Protein 3M91 (pdb70)

GO terms:
  GO:0010499 proteasomal ubiquitin-independent protein catabolic process (P, IDA)
  GO:0022623 proteasome-activating nucleotidase complex (C, IDA)
  GO:0004176 ATP-dependent peptidase activity (F, IDA)
  GO:0005886 plasma membrane (C, HDA)
  GO:0010498 proteasomal protein catabolic process (P, IMP)
  GO:0051409 response to nitrosative stress (P, IMP)
  GO:0005515 protein binding (F, IPI)
  GO:0140035 ubiquitin-like protein reader activity (F, IDA)
  GO:0140035 ubiquitin-like protein reader activity (F, IPI)
  GO:0042802 identical protein binding (F, IPI)
  GO:0043335 protein unfolding (P, IDA)
  GO:0010498 proteasomal protein catabolic process (P, IDA)
  GO:0019941 modification-dependent protein catabolic process (P, IDA)
  GO:0019941 modification-dependent protein catabolic process (P, IMP)
  GO:0030682 symbiont-mediated perturbation of host defenses (P, IMP)
  GO:0052164 symbiont defense to host-produced reactive oxygen species (P, IMP)
  GO:0071732 cellular response to nitric oxide (P, IMP)

Structure (mmCIF, N/CA/C/O backbone):
data_3M91
#
_entry.id   3M91
#
_cell.length_a   44.752
_cell.length_b   28.093
_cell.length_c   96.233
_cell.angle_alpha   90.00
_cell.angle_beta   103.43
_cell.angle_gamma   90.00
#
_symmetry.space_group_name_H-M   'P 1 21 1'
#
loop_
_entity.id
_entity.type
_entity.pdbx_description
1 polymer 'Proteasome-associated ATPase'
2 polymer 'Prokaryotic ubiquitin-like protein pup'
3 water water
#
loop_
_atom_site.group_PDB
_atom_site.id
_atom_site.type_symbol
_atom_site.label_atom_id
_atom_site.label_alt_id
_atom_site.label_comp_id
_atom_site.label_asym_id
_atom_site.label_entity_id
_atom_site.label_seq_id
_atom_site.pdbx_PDB_ins_code
_atom_site.Cartn_x
_atom_site.Cartn_y
_atom_site.Cartn_z
_atom_site.occupancy
_atom_site.B_iso_or_equiv
_atom_site.auth_seq_id
_atom_site.auth_comp_id
_atom_site.auth_asym_id
_atom_site.auth_atom_id
_atom_site.pdbx_PDB_model_num
ATOM 1 N N . SER A 1 7 ? -6.525 -783.379 -56.270 1.00 106.57 52 SER A N 1
ATOM 2 C CA . SER A 1 7 ? -7.547 -784.419 -55.949 1.00 107.06 52 SER A CA 1
ATOM 3 C C . SER A 1 7 ? -6.971 -785.682 -55.285 1.00 107.37 52 SER A C 1
ATOM 4 O O . SER A 1 7 ? -7.371 -785.992 -54.168 1.00 106.57 52 SER A O 1
ATOM 7 N N . ALA A 1 8 ? -6.048 -786.405 -55.933 1.00 108.54 53 ALA A N 1
ATOM 8 C CA . ALA A 1 8 ? -5.298 -787.476 -55.237 1.00 108.16 53 ALA A CA 1
ATOM 9 C C . ALA A 1 8 ? -4.573 -786.923 -53.992 1.00 106.05 53 ALA A C 1
ATOM 10 O O . ALA A 1 8 ? -4.599 -787.529 -52.908 1.00 104.96 53 ALA A O 1
ATOM 12 N N . ARG A 1 9 ? -3.938 -785.765 -54.161 1.00 105.16 54 ARG A N 1
ATOM 13 C CA . ARG A 1 9 ? -3.234 -785.112 -53.074 1.00 103.50 54 ARG A CA 1
ATOM 14 C C . ARG A 1 9 ? -4.179 -784.512 -52.039 1.00 101.11 54 ARG A C 1
ATOM 15 O O . ARG A 1 9 ? -3.821 -784.395 -50.886 1.00 99.59 54 ARG A O 1
ATOM 23 N N . ASP A 1 10 ? -5.372 -784.116 -52.455 1.00 100.66 55 ASP A N 1
ATOM 24 C CA . ASP A 1 10 ? -6.331 -783.547 -51.529 1.00 98.96 55 ASP A CA 1
ATOM 25 C C . ASP A 1 10 ? -6.926 -784.643 -50.679 1.00 98.31 55 ASP A C 1
ATOM 26 O O . ASP A 1 10 ? -6.930 -784.535 -49.440 1.00 96.95 55 ASP A O 1
ATOM 31 N N . ILE A 1 11 ? -7.430 -785.679 -51.362 1.00 98.82 56 ILE A N 1
ATOM 32 C CA . ILE A 1 11 ? -7.962 -786.888 -50.741 1.00 98.40 56 ILE A CA 1
ATOM 33 C C . ILE A 1 11 ? -6.999 -787.438 -49.678 1.00 97.70 56 ILE A C 1
ATOM 34 O O . ILE A 1 11 ? -7.440 -787.781 -48.583 1.00 96.88 56 ILE A O 1
ATOM 39 N N . HIS A 1 12 ? -5.697 -787.480 -49.984 1.00 97.81 57 HIS A N 1
ATOM 40 C CA . HIS A 1 12 ? -4.676 -787.989 -49.048 1.00 96.82 57 HIS A CA 1
ATOM 41 C C . HIS A 1 12 ? -4.515 -787.071 -47.822 1.00 93.34 57 HIS A C 1
ATOM 42 O O . HIS A 1 12 ? -4.377 -787.566 -46.700 1.00 92.04 57 HIS A O 1
ATOM 49 N N . GLN A 1 13 ? -4.570 -785.755 -48.040 1.00 90.90 58 GLN A N 1
ATOM 50 C CA . GLN A 1 13 ? -4.405 -784.762 -46.964 1.00 88.12 58 GLN A CA 1
ATOM 51 C C . GLN A 1 13 ? -5.602 -784.689 -46.018 1.00 84.75 58 GLN A C 1
ATOM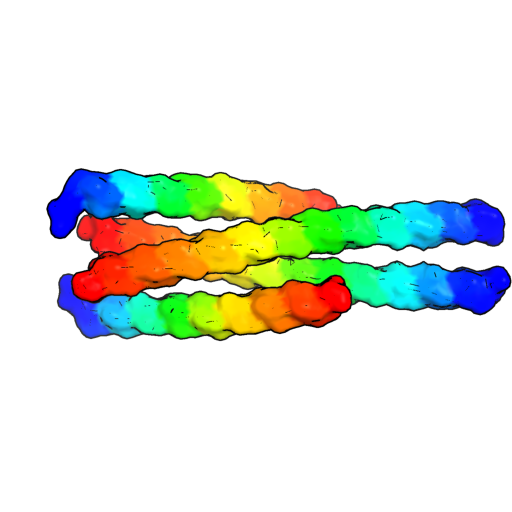 52 O O . GLN A 1 13 ? -5.450 -784.462 -44.807 1.00 82.62 58 GLN A O 1
ATOM 58 N N . LEU A 1 14 ? -6.782 -784.886 -46.588 1.00 82.43 59 LEU A N 1
ATOM 59 C CA . LEU A 1 14 ? -7.984 -784.980 -45.814 1.00 79.56 59 LEU A CA 1
ATOM 60 C C . LEU A 1 14 ? -8.021 -786.279 -45.059 1.00 78.13 59 LEU A C 1
ATOM 61 O O . LEU A 1 14 ? -8.525 -786.315 -43.944 1.00 76.14 59 LEU A O 1
ATOM 66 N N . GLU A 1 15 ? -7.487 -787.339 -45.649 1.00 77.14 60 GLU A N 1
ATOM 67 C CA . GLU A 1 15 ? -7.424 -788.599 -44.930 1.00 76.18 60 GLU A CA 1
ATOM 68 C C . GLU A 1 15 ? -6.462 -788.522 -43.749 1.00 74.56 60 GLU A C 1
ATOM 69 O O . GLU A 1 15 ? -6.714 -789.135 -42.704 1.00 73.92 60 GLU A O 1
ATOM 75 N N . ALA A 1 16 ? -5.377 -787.765 -43.903 1.00 73.51 61 ALA A N 1
ATOM 76 C CA . ALA A 1 16 ? -4.345 -787.680 -42.867 1.00 72.05 61 ALA A CA 1
ATOM 77 C C . ALA A 1 16 ? -4.741 -786.754 -41.691 1.00 70.22 61 ALA A C 1
ATOM 78 O O . ALA A 1 16 ? -4.260 -786.924 -40.559 1.00 68.87 61 ALA A O 1
ATOM 80 N N . ARG A 1 17 ? -5.594 -785.769 -41.985 1.00 68.88 62 ARG A N 1
ATOM 81 C CA . ARG A 1 17 ? -6.187 -784.903 -40.989 1.00 66.35 62 ARG A CA 1
ATOM 82 C C . ARG A 1 17 ? -7.220 -785.693 -40.155 1.00 65.01 62 ARG A C 1
ATOM 83 O O . ARG A 1 17 ? -7.182 -785.641 -38.911 1.00 63.32 62 ARG A O 1
ATOM 91 N N . ILE A 1 18 ? -8.120 -786.404 -40.825 1.00 63.82 63 ILE A N 1
ATOM 92 C CA . ILE A 1 18 ? -8.985 -787.388 -40.190 1.00 63.49 63 ILE A CA 1
ATOM 93 C C . ILE A 1 18 ? -8.217 -788.364 -39.306 1.00 64.40 63 ILE A C 1
ATOM 94 O O . ILE A 1 18 ? -8.580 -788.486 -38.121 1.00 62.78 63 ILE A O 1
ATOM 99 N N . ASP A 1 19 ? -7.179 -789.035 -39.829 1.00 64.65 64 ASP A N 1
ATOM 100 C CA . ASP A 1 19 ? -6.348 -789.919 -38.992 1.00 65.51 64 ASP A CA 1
ATOM 101 C C . ASP A 1 19 ? -5.825 -789.235 -37.719 1.00 63.86 64 ASP A C 1
ATOM 102 O O . ASP A 1 19 ? -5.848 -789.842 -36.630 1.00 62.51 64 ASP A O 1
ATOM 107 N N . SER A 1 20 ? -5.371 -787.987 -37.904 1.00 62.36 65 SER A N 1
ATOM 108 C CA . SER A 1 20 ? -4.835 -787.136 -36.856 1.00 61.40 65 SER A CA 1
ATOM 109 C C . SER A 1 20 ? -5.876 -786.839 -35.770 1.00 59.13 65 SER A C 1
ATOM 110 O O . SER A 1 20 ? -5.593 -787.036 -34.577 1.00 58.11 65 SER A O 1
ATOM 113 N N . LEU A 1 21 ? -7.048 -786.355 -36.188 1.00 57.25 66 LEU A N 1
ATOM 114 C CA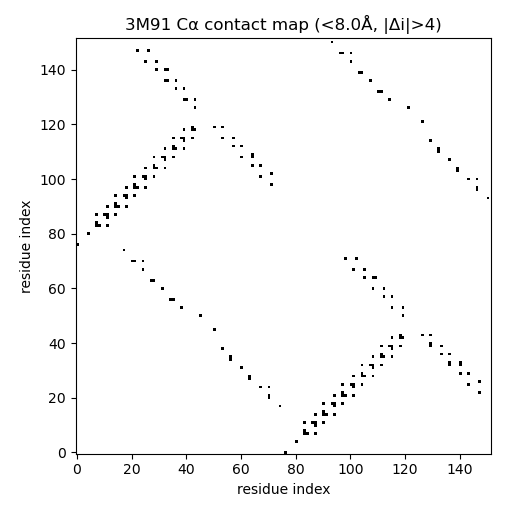 . LEU A 1 21 ? -8.137 -786.060 -35.291 1.00 55.75 66 LEU A CA 1
ATOM 115 C C . LEU A 1 21 ? -8.638 -787.317 -34.598 1.00 55.21 66 LEU A C 1
ATOM 116 O O . LEU A 1 21 ? -8.946 -787.265 -33.381 1.00 54.69 66 LEU A O 1
ATOM 121 N N . ALA A 1 22 ? -8.650 -788.430 -35.314 1.00 53.43 67 ALA A N 1
ATOM 122 C CA . ALA A 1 22 ? -9.055 -789.702 -34.741 1.00 53.61 67 ALA A CA 1
ATOM 123 C C . ALA A 1 22 ? -8.125 -790.143 -33.596 1.00 52.81 67 ALA A C 1
ATOM 124 O O . ALA A 1 22 ? -8.609 -790.637 -32.567 1.00 52.21 67 ALA A O 1
ATOM 126 N N . ALA A 1 23 ? -6.816 -789.969 -33.785 1.00 52.22 68 ALA A N 1
ATOM 127 C CA . ALA A 1 23 ? -5.804 -790.272 -32.750 1.00 52.92 68 ALA A CA 1
ATOM 128 C C . ALA A 1 23 ? -5.907 -789.337 -31.508 1.00 50.54 68 ALA A C 1
ATOM 129 O O . ALA A 1 23 ? -5.813 -789.811 -30.382 1.00 49.67 68 ALA A O 1
ATOM 131 N N . ARG A 1 24 ? -6.074 -788.035 -31.756 1.00 49.60 69 ARG A N 1
ATOM 132 C CA . ARG A 1 24 ? -6.326 -787.050 -30.751 1.00 49.92 69 ARG A CA 1
ATOM 133 C C . ARG A 1 24 ? -7.592 -787.340 -29.940 1.00 48.11 69 ARG A C 1
ATOM 134 O O . ARG A 1 24 ? -7.559 -787.260 -28.710 1.00 46.09 69 ARG A O 1
ATOM 142 N N . ASN A 1 25 ? -8.661 -787.711 -30.604 1.00 46.51 70 ASN A N 1
ATOM 143 C CA . ASN A 1 25 ? -9.884 -788.063 -29.933 1.00 46.38 70 ASN A CA 1
ATOM 144 C C . ASN A 1 25 ? -9.706 -789.259 -29.040 1.00 46.92 70 ASN A C 1
ATOM 145 O O . ASN A 1 25 ? -10.147 -789.246 -27.932 1.00 46.75 70 ASN A O 1
ATOM 154 N N . SER A 1 26 ? -9.058 -790.288 -29.538 1.00 46.49 71 SER A N 1
ATOM 155 C CA . SER A 1 26 ? -8.697 -791.456 -28.796 1.00 47.42 71 SER A CA 1
ATOM 156 C C . SER A 1 26 ? -7.911 -791.114 -27.519 1.00 45.63 71 SER A C 1
ATOM 157 O O . SER A 1 26 ? -8.230 -791.641 -26.459 1.00 45.92 71 SER A O 1
ATOM 160 N N . LYS A 1 27 ? -6.919 -790.229 -27.624 1.00 43.34 72 LYS A N 1
ATOM 161 C CA . LYS A 1 27 ? -6.111 -789.835 -26.481 1.00 42.70 72 LYS A CA 1
ATO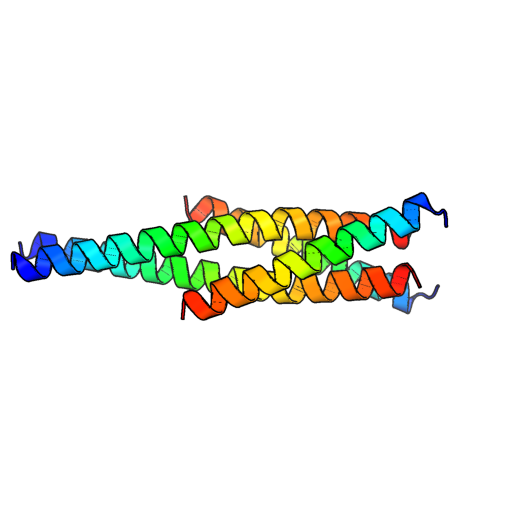M 162 C C . LYS A 1 27 ? -6.953 -789.042 -25.451 1.00 40.26 72 LYS A C 1
ATOM 163 O O . LYS A 1 27 ? -6.806 -789.227 -24.218 1.00 39.22 72 LYS A O 1
ATOM 169 N N . LEU A 1 28 ? -7.815 -788.162 -25.940 1.00 38.30 73 LEU A N 1
ATOM 170 C CA . LEU A 1 28 ? -8.609 -787.359 -25.074 1.00 38.80 73 LEU A CA 1
ATOM 171 C C . LEU A 1 28 ? -9.576 -788.253 -24.331 1.00 38.34 73 LEU A C 1
ATOM 172 O O . LEU A 1 28 ? -9.851 -788.011 -23.147 1.00 35.89 73 LEU A O 1
ATOM 177 N N . MET A 1 29 ? -10.100 -789.251 -25.020 1.00 37.21 74 MET A N 1
ATOM 178 C CA . MET A 1 29 ? -11.108 -790.157 -24.451 1.00 39.39 74 MET A CA 1
ATOM 179 C C . MET A 1 29 ? -10.552 -791.063 -23.341 1.00 38.24 74 MET A C 1
ATOM 180 O O . MET A 1 29 ? -11.199 -791.287 -22.284 1.00 36.09 74 MET A O 1
ATOM 185 N N . GLU A 1 30 ? -9.390 -791.635 -23.631 1.00 37.33 75 GLU A N 1
ATOM 186 C CA . GLU A 1 30 ? -8.609 -792.353 -22.663 1.00 38.83 75 GLU A CA 1
ATOM 187 C C . GLU A 1 30 ? -8.299 -791.509 -21.394 1.00 36.34 75 GLU A C 1
ATOM 188 O O . GLU A 1 30 ? -8.402 -792.038 -20.249 1.00 35.52 75 GLU A O 1
ATOM 194 N N . THR A 1 31 ? -7.845 -790.269 -21.603 1.00 33.42 76 THR A N 1
ATOM 195 C CA . THR A 1 31 ? -7.447 -789.408 -20.496 1.00 31.51 76 THR A CA 1
ATOM 196 C C . THR A 1 31 ? -8.723 -789.079 -19.669 1.00 30.41 76 THR A C 1
ATOM 197 O O . THR A 1 31 ? -8.680 -789.003 -18.457 1.00 28.95 76 THR A O 1
ATOM 201 N N . LEU A 1 32 ? -9.844 -788.842 -20.346 1.00 29.28 77 LEU A N 1
ATOM 202 C CA . LEU A 1 32 ? -11.077 -788.564 -19.641 1.00 30.07 77 LEU A CA 1
ATOM 203 C C . LEU A 1 32 ? -11.609 -789.804 -18.828 1.00 28.59 77 LEU A C 1
ATOM 204 O O . LEU A 1 32 ? -12.156 -789.645 -17.695 1.00 29.57 77 LEU A O 1
ATOM 209 N N . LYS A 1 33 ? -11.428 -791.014 -19.358 1.00 28.65 78 LYS A N 1
ATOM 210 C CA . LYS A 1 33 ? -11.795 -792.222 -18.601 1.00 29.95 78 LYS A CA 1
ATOM 211 C C . LYS A 1 33 ? -10.939 -792.293 -17.327 1.00 28.29 78 LYS A C 1
ATOM 212 O O . LYS A 1 33 ? -11.445 -792.631 -16.283 1.00 27.05 78 LYS A O 1
ATOM 218 N N . GLU A 1 34 ? -9.624 -792.007 -17.422 1.00 27.45 79 GLU A N 1
ATOM 219 C CA . GLU A 1 34 ? -8.782 -791.914 -16.266 1.00 27.09 79 GLU A CA 1
ATOM 220 C C . GLU A 1 34 ? -9.257 -790.844 -15.287 1.00 26.00 79 GLU A C 1
ATOM 221 O O . GLU A 1 34 ? -9.257 -791.109 -14.082 1.00 26.72 79 GLU A O 1
ATOM 227 N N . ALA A 1 35 ? -9.675 -789.679 -15.771 1.00 23.57 80 ALA A N 1
ATOM 228 C CA . ALA A 1 35 ? -10.100 -788.603 -14.872 1.00 23.33 80 ALA A CA 1
ATOM 229 C C . ALA A 1 35 ? -11.392 -789.016 -14.185 1.00 23.79 80 ALA A C 1
ATOM 230 O O . ALA A 1 35 ? -11.583 -788.731 -12.977 1.00 22.40 80 ALA A O 1
ATOM 232 N N . ARG A 1 36 ? -12.299 -789.666 -14.949 1.00 24.60 81 ARG A N 1
ATOM 233 C CA . ARG A 1 36 ? -13.531 -790.231 -14.367 1.00 25.00 81 ARG A CA 1
ATOM 234 C C . ARG A 1 36 ? -13.249 -791.136 -13.144 1.00 23.55 81 ARG A C 1
ATOM 235 O O . ARG A 1 36 ? -13.873 -790.902 -12.107 1.00 24.15 81 ARG A O 1
ATOM 243 N N . GLN A 1 37 ? -12.393 -792.178 -13.277 1.00 23.43 82 GLN A N 1
ATOM 244 C CA . GLN A 1 37 ? -11.998 -793.054 -12.202 1.00 25.10 82 GLN A CA 1
ATOM 245 C C . GLN A 1 37 ? -11.359 -792.296 -11.022 1.00 22.50 82 GLN A C 1
ATOM 246 O O . GLN A 1 37 ? -11.651 -792.606 -9.856 1.00 22.81 82 GLN A O 1
ATOM 252 N N . GLN A 1 38 ? -10.479 -791.321 -11.310 1.00 21.67 83 GLN A N 1
ATOM 253 C CA . GLN A 1 38 ? -9.792 -790.618 -10.225 1.00 19.94 83 GLN A CA 1
ATOM 254 C C . GLN A 1 38 ? -10.795 -789.683 -9.536 1.00 20.45 83 GLN A C 1
ATOM 255 O O . GLN A 1 38 ? -10.727 -789.523 -8.338 1.00 19.31 83 GLN A O 1
ATOM 261 N N . LEU A 1 39 ? -11.707 -789.043 -10.267 1.00 19.11 84 LEU A N 1
ATOM 262 C CA . LEU A 1 39 ? -12.694 -788.220 -9.597 1.00 19.82 84 LEU A CA 1
ATOM 263 C C . LEU A 1 39 ? -13.533 -789.042 -8.593 1.00 18.82 84 LEU A C 1
ATOM 264 O O . LEU A 1 39 ? -13.902 -788.554 -7.517 1.00 19.60 84 LEU A O 1
ATOM 269 N N . LEU A 1 40 ? -13.942 -790.242 -9.025 1.00 19.54 85 LEU A N 1
ATOM 270 C CA . LEU A 1 40 ? -14.726 -791.083 -8.162 1.00 19.59 85 LEU A CA 1
ATOM 271 C C . LEU A 1 40 ? -13.886 -791.448 -6.935 1.00 19.68 85 LEU A C 1
ATOM 272 O O . LEU A 1 40 ? -14.404 -791.464 -5.800 1.00 18.36 85 LEU A O 1
ATOM 277 N N . ALA A 1 41 ? -12.633 -791.839 -7.136 1.00 18.63 86 ALA A N 1
ATOM 278 C CA . ALA A 1 41 ? -11.803 -792.233 -5.966 1.00 19.71 86 ALA A CA 1
ATOM 279 C C . ALA A 1 41 ? -11.623 -791.059 -4.981 1.00 19.10 86 ALA A C 1
ATOM 280 O O . ALA A 1 41 ? -11.676 -791.260 -3.775 1.00 20.24 86 ALA A O 1
ATOM 282 N N . LEU A 1 42 ? -11.517 -789.837 -5.510 1.00 18.68 87 LEU A N 1
ATOM 283 C CA . LEU A 1 42 ? -11.360 -788.680 -4.613 1.00 18.41 87 LEU A CA 1
ATOM 284 C C . LEU A 1 42 ? -12.669 -788.368 -3.927 1.00 19.74 87 LEU A C 1
ATOM 285 O O . LEU A 1 42 ? -12.670 -788.120 -2.748 1.00 18.21 87 LEU A O 1
ATOM 290 N N . ARG A 1 43 ? -13.773 -788.469 -4.675 1.00 19.21 88 ARG A N 1
ATOM 291 C CA . ARG A 1 43 ? -15.100 -788.250 -3.991 1.00 20.58 88 ARG A CA 1
ATOM 292 C C . ARG A 1 43 ? -15.281 -789.273 -2.854 1.00 18.99 88 ARG A C 1
ATOM 293 O O . ARG A 1 43 ? -15.745 -788.916 -1.788 1.00 19.09 88 ARG A O 1
ATOM 301 N N . GLU A 1 44 ? -14.951 -790.552 -3.026 1.00 19.27 89 GLU A N 1
ATOM 302 C CA . GLU A 1 44 ? -15.073 -791.543 -1.947 1.00 20.67 89 GLU A CA 1
ATOM 303 C C . GLU A 1 44 ? -14.179 -791.214 -0.721 1.00 19.32 89 GLU A C 1
ATOM 304 O O . GLU A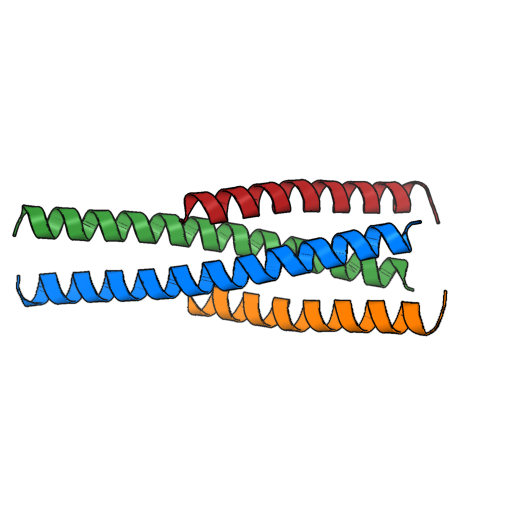 1 44 ? -14.601 -791.387 0.440 1.00 19.57 89 GLU A O 1
ATOM 310 N N . GLU A 1 45 ? -12.985 -790.637 -1.011 1.00 20.11 90 GLU A N 1
ATOM 311 C CA . GLU A 1 45 ? -12.044 -790.319 0.092 1.00 20.63 90 GLU A CA 1
ATOM 312 C C . GLU A 1 45 ? -12.595 -789.102 0.812 1.00 20.94 90 GLU A C 1
ATOM 313 O O . GLU A 1 45 ? -12.561 -789.024 2.069 1.00 23.92 90 GLU A O 1
ATOM 319 N N . VAL A 1 46 ? -13.152 -788.157 0.042 1.00 20.13 91 VAL A N 1
ATOM 320 C CA . VAL A 1 46 ? -13.791 -786.981 0.706 1.00 20.34 91 VAL A CA 1
ATOM 321 C C . VAL A 1 46 ? -14.917 -787.408 1.677 1.00 21.64 91 VAL A C 1
ATOM 322 O O . VAL A 1 46 ? -15.016 -786.956 2.874 1.00 23.78 91 VAL A O 1
ATOM 326 N N . ASP A 1 47 ? -15.760 -788.373 1.204 1.00 20.26 92 ASP A N 1
ATOM 327 C CA . ASP A 1 47 ? -16.853 -788.819 2.032 1.00 23.22 92 ASP A CA 1
ATOM 328 C C . ASP A 1 47 ? -16.330 -789.632 3.216 1.00 28.39 92 ASP A C 1
ATOM 329 O O . ASP A 1 47 ? -16.995 -789.594 4.265 1.00 29.71 92 ASP A O 1
ATOM 334 N N . ARG A 1 48 ? -15.194 -790.354 3.065 1.00 27.33 93 ARG A N 1
ATOM 335 C CA . ARG A 1 48 ? -14.644 -791.107 4.176 1.00 33.27 93 ARG A CA 1
ATOM 336 C C . ARG A 1 48 ? -14.037 -790.105 5.176 1.00 35.94 93 ARG A C 1
ATOM 337 O O . ARG A 1 48 ? -14.078 -790.333 6.369 1.00 39.20 93 ARG A O 1
ATOM 345 N N . LEU A 1 49 ? -13.486 -789.002 4.722 1.00 38.70 94 LEU A N 1
ATOM 346 C CA . LEU A 1 49 ? -12.741 -788.147 5.651 1.00 42.49 94 LEU A CA 1
ATOM 347 C C . LEU A 1 49 ? -13.723 -787.285 6.412 1.00 45.67 94 LEU A C 1
ATOM 348 O O . LEU A 1 49 ? -13.496 -787.034 7.592 1.00 44.70 94 LEU A O 1
ATOM 353 N N . GLY A 1 50 ? -14.837 -786.920 5.781 1.00 49.72 95 GLY A N 1
ATOM 354 C CA . GLY A 1 50 ? -15.889 -786.121 6.393 1.00 55.70 95 GLY A CA 1
ATOM 355 C C . GLY A 1 50 ? -16.918 -786.990 7.124 1.00 61.23 95 GLY A C 1
ATOM 356 O O . GLY A 1 50 ? -18.073 -786.592 7.323 1.00 64.20 95 GLY A O 1
ATOM 357 N N . GLN A 1 51 ? -16.539 -788.191 7.556 1.00 65.05 96 GLN A N 1
ATOM 358 C CA . GLN A 1 51 ? -17.538 -789.130 8.137 1.00 68.69 96 GLN A CA 1
ATOM 359 C C . GLN A 1 51 ? -17.339 -789.377 9.642 1.00 70.09 96 GLN A C 1
ATOM 360 O O . GLN A 1 51 ? -16.213 -789.327 10.149 1.00 71.40 96 GLN A O 1
ATOM 366 N N . SER B 2 1 ? -8.065 -791.613 13.089 1.00 54.44 21 SER B N 1
ATOM 367 C CA . SER B 2 1 ? -6.897 -791.401 12.131 1.00 53.03 21 SER B CA 1
ATOM 368 C C . SER B 2 1 ? -5.776 -792.512 12.284 1.00 47.95 21 SER B C 1
ATOM 369 O O . SER B 2 1 ? -5.325 -792.850 13.420 1.00 49.27 21 SER B O 1
ATOM 372 N N . THR B 2 2 ? -5.373 -793.171 11.183 1.00 40.42 22 THR B N 1
ATOM 373 C CA . THR B 2 2 ? -4.496 -794.299 11.365 1.00 34.29 22 THR B CA 1
ATOM 374 C C . THR B 2 2 ? -3.401 -794.033 10.301 1.00 29.83 22 THR B C 1
ATOM 375 O O . THR B 2 2 ? -3.577 -793.219 9.375 1.00 27.97 22 THR B O 1
ATOM 379 N N . ALA B 2 3 ? -2.310 -794.704 10.491 1.00 27.38 23 ALA B N 1
ATOM 380 C CA . ALA B 2 3 ? -1.186 -794.778 9.518 1.00 26.09 23 ALA B CA 1
ATOM 381 C C . ALA B 2 3 ? -1.756 -795.209 8.132 1.00 26.83 23 ALA B C 1
ATOM 382 O O . ALA B 2 3 ? -1.401 -794.627 7.154 1.00 27.01 23 ALA B O 1
ATOM 384 N N . ALA B 2 4 ? -2.700 -796.170 8.076 1.00 27.82 24 ALA B N 1
ATOM 385 C CA . ALA B 2 4 ? -3.175 -796.724 6.798 1.00 27.16 24 ALA B CA 1
ATOM 386 C C . ALA B 2 4 ? -4.028 -795.692 6.147 1.00 26.06 24 ALA B C 1
ATOM 387 O O . ALA B 2 4 ? -4.066 -795.584 4.918 1.00 25.26 24 ALA B O 1
ATOM 389 N N . GLY B 2 5 ? -4.746 -794.899 6.941 1.00 27.09 25 GLY B N 1
ATOM 390 C CA . GLY B 2 5 ? -5.537 -793.827 6.410 1.00 27.62 25 GLY B CA 1
ATOM 391 C C . GLY B 2 5 ? -4.663 -792.720 5.798 1.00 27.90 25 GLY B C 1
ATOM 392 O O . GLY B 2 5 ? -4.969 -792.169 4.699 1.00 24.87 25 GLY B O 1
ATOM 393 N N . GLN B 2 6 ? -3.611 -792.327 6.509 1.00 26.68 26 GLN B N 1
ATOM 394 C CA . GLN B 2 6 ? -2.682 -791.312 5.955 1.00 27.56 26 GLN B CA 1
ATOM 395 C C . GLN B 2 6 ? -2.011 -791.864 4.693 1.00 25.08 26 GLN B C 1
ATOM 396 O O . GLN B 2 6 ? -1.830 -791.126 3.713 1.00 25.32 26 GLN B O 1
ATOM 402 N N . GLU B 2 7 ? -1.585 -793.156 4.669 1.00 24.09 27 GLU B N 1
ATOM 403 C CA . GLU B 2 7 ? -0.910 -793.659 3.510 1.00 22.52 27 GLU B CA 1
ATOM 404 C C . GLU B 2 7 ? -1.841 -793.671 2.297 1.00 23.12 27 GLU B C 1
ATOM 405 O O . GLU B 2 7 ? -1.421 -793.397 1.156 1.00 22.21 27 GLU B O 1
ATOM 411 N N . ARG B 2 8 ? -3.098 -794.073 2.505 1.00 23.44 28 ARG B N 1
ATOM 412 C CA . ARG B 2 8 ? -4.134 -794.017 1.465 1.00 23.07 28 ARG B CA 1
ATOM 413 C C . ARG B 2 8 ? -4.373 -792.620 0.899 1.00 21.52 28 ARG B C 1
ATOM 414 O O . ARG B 2 8 ? -4.405 -792.473 -0.362 1.00 21.54 28 ARG B O 1
ATOM 422 N N . ARG B 2 9 ? -4.403 -791.617 1.737 1.00 21.63 29 ARG B N 1
ATOM 423 C CA . ARG B 2 9 ? -4.672 -790.244 1.207 1.00 24.61 29 ARG B CA 1
ATOM 424 C C . ARG B 2 9 ? -3.415 -789.789 0.412 1.00 23.83 29 ARG B C 1
ATOM 425 O O . ARG B 2 9 ? -3.546 -789.220 -0.622 1.00 22.75 29 ARG B O 1
ATOM 433 N N . GLU B 2 10 ? -2.199 -790.079 0.901 1.00 22.83 30 GLU B N 1
ATOM 434 C CA . GLU B 2 10 ? -0.954 -789.779 0.134 1.00 24.44 30 GLU B CA 1
ATOM 435 C C . GLU B 2 10 ? -0.937 -790.504 -1.204 1.00 23.92 30 GLU B C 1
ATOM 436 O O . GLU B 2 10 ? -0.543 -789.907 -2.235 1.00 24.54 30 GLU B O 1
ATOM 442 N N . LYS B 2 11 ? -1.278 -791.789 -1.236 1.00 24.85 31 LYS B N 1
ATOM 443 C CA . LYS B 2 11 ? -1.300 -792.469 -2.512 1.00 25.05 31 LYS B CA 1
ATOM 444 C C . LYS B 2 11 ? -2.283 -791.785 -3.512 1.00 23.92 31 LYS B C 1
ATOM 445 O O . LYS B 2 11 ? -1.991 -791.627 -4.705 1.00 22.55 31 LYS B O 1
ATOM 451 N N . LEU B 2 12 ? -3.458 -791.409 -3.041 1.00 22.04 32 LEU B N 1
ATOM 452 C CA . LEU B 2 12 ? -4.500 -790.870 -3.862 1.00 23.32 32 LEU B CA 1
ATOM 453 C C . LEU B 2 12 ? -4.113 -789.478 -4.362 1.00 20.59 32 LEU B C 1
ATOM 454 O O . LEU B 2 12 ? -4.386 -789.164 -5.522 1.00 22.63 32 LEU B O 1
ATOM 459 N N . THR B 2 13 ? -3.569 -788.642 -3.514 1.00 20.45 33 THR B N 1
ATOM 460 C CA . THR B 2 13 ? -3.125 -787.335 -3.957 1.00 21.59 33 THR B CA 1
ATOM 461 C C . THR B 2 13 ? -1.957 -787.397 -4.938 1.00 22.04 33 THR B C 1
ATOM 462 O O . THR B 2 13 ? -1.887 -786.635 -5.844 1.00 21.94 33 THR B O 1
ATOM 466 N N . GLU B 2 14 ? -1.044 -788.312 -4.696 1.00 23.20 34 GLU B N 1
ATOM 467 C CA . GLU B 2 14 ? 0.073 -788.492 -5.596 1.00 25.78 34 GLU B CA 1
ATOM 468 C C . GLU B 2 14 ? -0.401 -788.984 -6.954 1.00 25.22 34 GLU B C 1
ATOM 469 O O . GLU B 2 14 ? 0.018 -788.457 -7.926 1.00 26.09 34 GLU B O 1
ATOM 475 N N . GLU B 2 15 ? -1.324 -789.943 -7.004 1.00 24.54 35 GLU B N 1
ATOM 476 C CA . GLU B 2 15 ? -1.906 -790.321 -8.280 1.00 27.04 35 GLU B CA 1
ATOM 477 C C . GLU B 2 15 ? -2.641 -789.179 -8.930 1.00 25.58 35 GLU B C 1
ATOM 478 O O . GLU B 2 15 ? -2.617 -789.083 -10.159 1.00 27.07 35 GLU B O 1
ATOM 484 N N . THR B 2 16 ? -3.364 -788.398 -8.150 1.00 22.25 36 THR B N 1
ATOM 485 C CA . THR B 2 16 ? -4.087 -787.252 -8.720 1.00 22.37 36 THR B CA 1
ATOM 486 C C . THR B 2 16 ? -3.025 -786.293 -9.362 1.00 23.83 36 THR B C 1
ATOM 487 O O . THR B 2 16 ? -3.270 -785.776 -10.430 1.00 24.10 36 THR B O 1
ATOM 491 N N . ASP B 2 17 ? -1.906 -786.049 -8.683 1.00 21.36 37 ASP B N 1
ATOM 492 C CA . ASP B 2 17 ? -0.889 -785.128 -9.256 1.00 25.18 37 ASP B CA 1
ATOM 493 C C . ASP B 2 17 ? -0.332 -785.654 -10.580 1.00 24.35 37 ASP B C 1
ATOM 494 O O . ASP B 2 17 ? -0.166 -784.863 -11.513 1.00 26.08 37 ASP B O 1
ATOM 499 N N . ASP B 2 18 ? -0.039 -786.953 -10.668 1.00 26.25 38 ASP B N 1
ATOM 500 C CA . ASP B 2 18 ? 0.468 -787.555 -11.922 1.00 28.56 38 ASP B CA 1
ATOM 501 C C . ASP B 2 18 ? -0.571 -787.348 -13.021 1.00 28.59 38 ASP B C 1
ATOM 502 O O . ASP B 2 18 ? -0.215 -786.996 -14.146 1.00 27.99 38 ASP B O 1
ATOM 507 N N . LEU B 2 19 ? -1.851 -787.496 -12.690 1.00 26.50 39 LEU B N 1
ATOM 508 C CA . LEU B 2 19 ? -2.933 -787.317 -13.702 1.00 25.66 39 LEU B CA 1
ATOM 509 C C . LEU B 2 19 ? -3.104 -785.854 -14.053 1.00 24.46 39 LEU B C 1
ATOM 510 O O . LEU B 2 19 ? -3.381 -785.586 -15.238 1.00 24.99 39 LEU B O 1
ATOM 515 N N . LEU B 2 20 ? -2.973 -784.933 -13.097 1.00 23.27 40 LEU B N 1
ATOM 516 C CA . LEU B 2 20 ? -3.085 -783.503 -13.409 1.00 24.06 40 LEU B CA 1
ATOM 517 C C . LEU B 2 20 ? -1.960 -783.129 -14.438 1.00 28.64 40 LEU B C 1
ATOM 518 O O . LEU B 2 20 ? -2.229 -782.416 -15.429 1.00 28.09 40 LEU B O 1
ATOM 523 N N . ASP B 2 21 ? -0.726 -783.594 -14.200 1.00 27.67 41 ASP B N 1
ATOM 524 C CA . ASP B 2 21 ? 0.388 -783.250 -15.115 1.00 28.95 41 ASP B CA 1
ATOM 525 C C . ASP B 2 21 ? 0.094 -783.852 -16.487 1.00 31.48 41 ASP B C 1
ATOM 526 O O . ASP B 2 21 ? 0.378 -783.205 -17.495 1.00 32.51 41 ASP B O 1
ATOM 531 N N . GLU B 2 22 ? -0.44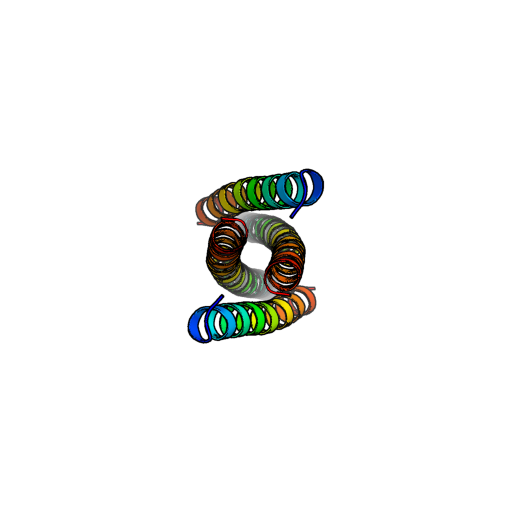4 -785.094 -16.547 1.00 29.75 42 GLU B N 1
ATOM 532 C CA . GLU B 2 22 ? -0.755 -785.731 -17.798 1.00 32.04 42 GLU B CA 1
ATOM 533 C C . GLU B 2 22 ? -1.895 -785.025 -18.561 1.00 31.89 42 GLU B C 1
ATOM 534 O O . GLU B 2 22 ? -1.840 -784.885 -19.819 1.00 32.33 42 GLU B O 1
ATOM 540 N N . ILE B 2 23 ? -2.939 -784.640 -17.828 1.00 29.41 43 ILE B N 1
ATOM 541 C CA . ILE B 2 23 ? -3.995 -783.805 -18.387 1.00 29.77 43 ILE B CA 1
ATOM 542 C C . ILE B 2 23 ? -3.420 -782.499 -19.033 1.00 31.97 43 ILE B C 1
ATOM 543 O O . ILE B 2 23 ? -3.788 -782.174 -20.188 1.00 32.74 43 ILE B O 1
ATOM 548 N N . ASP B 2 24 ? -2.558 -781.789 -18.308 1.00 33.09 44 ASP B N 1
ATOM 549 C CA . ASP B 2 24 ? -1.977 -780.552 -18.810 1.00 35.06 44 ASP B CA 1
ATOM 550 C C . ASP B 2 24 ? -1.175 -780.816 -20.090 1.00 37.13 44 ASP B C 1
ATOM 551 O O . ASP B 2 24 ? -1.298 -780.045 -21.065 1.00 37.07 44 ASP B O 1
ATOM 556 N N . ASP B 2 25 ? -0.400 -781.905 -20.115 1.00 36.77 45 ASP B N 1
ATOM 557 C CA . ASP B 2 25 ? 0.306 -782.322 -21.327 1.00 38.56 45 ASP B CA 1
ATOM 558 C C . ASP B 2 25 ? -0.644 -782.590 -22.524 1.00 39.93 45 ASP B C 1
ATOM 559 O O . ASP B 2 25 ? -0.372 -782.136 -23.646 1.00 40.30 45 ASP B O 1
ATOM 564 N N . VAL B 2 26 ? -1.677 -783.419 -22.311 1.00 38.15 46 VAL B N 1
ATOM 565 C CA . VAL B 2 26 ? -2.716 -783.731 -23.281 1.00 40.59 46 VAL B CA 1
ATOM 566 C C . VAL B 2 26 ? -3.381 -782.453 -23.840 1.00 41.73 46 VAL B C 1
ATOM 567 O O . VAL B 2 26 ? -3.541 -782.292 -25.100 1.00 41.76 46 VAL B O 1
ATOM 571 N N . LEU B 2 27 ? -3.696 -781.536 -22.947 1.00 40.08 47 LEU B N 1
ATOM 572 C CA . LEU B 2 27 ? -4.415 -780.354 -23.320 1.00 44.35 47 LEU B CA 1
ATOM 573 C C . LEU B 2 27 ? -3.499 -779.403 -24.116 1.00 49.00 47 LEU B C 1
ATOM 574 O O . LEU B 2 27 ? -3.962 -778.785 -25.083 1.00 51.75 47 LEU B O 1
ATOM 579 N N . GLU B 2 28 ? -2.222 -779.290 -23.743 1.00 51.77 48 GLU B N 1
ATOM 580 C CA . GLU B 2 28 ? -1.267 -778.491 -24.542 1.00 58.33 48 GLU B CA 1
ATOM 581 C C . GLU B 2 28 ? -0.928 -779.162 -25.896 1.00 60.53 48 GLU B C 1
ATOM 582 O O . GLU B 2 28 ? -0.789 -778.456 -26.888 1.00 63.06 48 GLU B O 1
ATOM 588 N N . GLU B 2 29 ? -0.794 -780.498 -25.948 1.00 62.77 49 GLU B N 1
ATOM 589 C CA . GLU B 2 29 ? -0.421 -781.216 -27.187 1.00 66.45 49 GLU B CA 1
ATOM 590 C C . GLU B 2 29 ? -1.573 -781.178 -28.176 1.00 67.64 49 GLU B C 1
ATOM 591 O O . GLU B 2 29 ? -1.386 -781.185 -29.410 1.00 69.66 49 GLU B O 1
ATOM 597 N N . ASN B 2 30 ? -2.789 -781.129 -27.656 1.00 67.94 50 ASN B N 1
ATOM 598 C CA . ASN B 2 30 ? -3.937 -781.063 -28.566 1.00 69.52 50 ASN B CA 1
ATOM 599 C C . ASN B 2 30 ? -4.273 -779.633 -29.059 1.00 70.74 50 ASN B C 1
ATOM 600 O O . ASN B 2 30 ? -5.115 -779.454 -29.949 1.00 72.50 50 ASN B O 1
ATOM 609 N N . ALA B 2 31 ? -3.586 -778.637 -28.498 1.00 72.15 51 ALA B N 1
ATOM 610 C CA . ALA B 2 31 ? -3.555 -777.291 -29.066 1.00 73.92 51 ALA B CA 1
ATOM 611 C C . ALA B 2 31 ? -2.961 -777.313 -30.494 1.00 75.36 51 ALA B C 1
ATOM 612 O O . ALA B 2 31 ? -1.742 -777.161 -30.705 1.00 76.42 51 ALA B O 1
ATOM 614 N N . SER C 1 7 ? -15.924 -787.938 -56.228 1.00 107.09 52 SER C N 1
ATOM 615 C CA . SER C 1 7 ? -14.853 -786.935 -55.943 1.00 107.83 52 SER C CA 1
ATOM 616 C C . SER C 1 7 ? -15.354 -785.627 -55.299 1.00 107.97 52 SER C C 1
ATOM 617 O O . SER C 1 7 ? -14.887 -785.273 -54.214 1.00 107.27 52 SER C O 1
ATOM 620 N N . ALA C 1 8 ? -16.277 -784.909 -55.952 1.00 108.98 53 ALA C N 1
ATOM 621 C CA . ALA C 1 8 ? -16.987 -783.785 -55.304 1.00 108.46 53 ALA C CA 1
ATOM 622 C C . ALA C 1 8 ? -17.719 -784.265 -54.034 1.00 106.15 53 ALA C C 1
ATOM 623 O O . ALA C 1 8 ? -17.673 -783.612 -52.981 1.00 105.12 53 ALA C O 1
ATOM 625 N N . ARG C 1 9 ? -18.374 -785.418 -54.152 1.00 105.06 54 ARG C N 1
ATOM 626 C CA . ARG C 1 9 ? -19.096 -786.029 -53.050 1.00 103.38 54 ARG C CA 1
ATOM 627 C C . ARG C 1 9 ? -18.173 -786.675 -52.023 1.00 100.93 54 ARG C C 1
ATOM 628 O O . ARG C 1 9 ? -18.553 -786.842 -50.879 1.00 99.43 54 ARG C O 1
ATOM 636 N N . ASP C 1 10 ? -16.976 -787.059 -52.435 1.00 100.54 55 ASP C N 1
ATOM 637 C CA . ASP C 1 10 ? -16.031 -787.653 -51.506 1.00 98.88 55 ASP C CA 1
ATOM 638 C C . ASP C 1 10 ? -15.404 -786.575 -50.657 1.00 98.27 55 ASP C C 1
ATOM 639 O O . ASP C 1 10 ? -15.337 -786.719 -49.424 1.00 96.85 55 ASP C O 1
ATOM 644 N N . ILE C 1 11 ? -14.941 -785.514 -51.330 1.00 98.90 56 ILE C N 1
ATOM 645 C CA . ILE C 1 11 ? -14.419 -784.311 -50.688 1.00 98.38 56 ILE C CA 1
ATOM 646 C C . ILE C 1 11 ? -15.412 -783.845 -49.620 1.00 97.44 56 ILE C C 1
ATOM 647 O O . ILE C 1 11 ? -15.038 -783.691 -48.453 1.00 96.23 56 ILE C O 1
ATOM 652 N N . HIS C 1 12 ? -16.679 -783.694 -50.010 1.00 97.54 57 HIS C N 1
ATOM 653 C CA . HIS C 1 12 ? -17.730 -783.197 -49.112 1.00 96.71 57 HIS C CA 1
ATOM 654 C C . HIS C 1 12 ? -17.954 -784.088 -47.880 1.00 93.05 57 HIS C C 1
ATOM 655 O O . HIS C 1 12 ? -18.268 -783.578 -46.806 1.00 92.01 57 HIS C O 1
ATOM 662 N N . GLN C 1 13 ? -17.767 -785.398 -48.037 1.00 90.50 58 GLN C N 1
ATOM 663 C CA . GLN C 1 13 ? -17.992 -786.358 -46.952 1.00 87.94 58 GLN C CA 1
ATOM 664 C C . GLN C 1 13 ? -16.769 -786.542 -46.047 1.00 84.81 58 GLN C C 1
ATOM 665 O O . GLN C 1 13 ? -16.885 -786.838 -44.849 1.00 82.92 58 GLN C O 1
ATOM 671 N N . LEU C 1 14 ? -15.603 -786.340 -46.641 1.00 83.02 59 LEU C N 1
ATOM 672 C CA . LEU C 1 14 ? -14.377 -786.239 -45.896 1.00 80.13 59 LEU C CA 1
ATOM 673 C C . LEU C 1 14 ? -14.354 -784.963 -45.075 1.00 78.54 59 LEU C C 1
ATOM 674 O O . LEU C 1 14 ? -13.854 -784.958 -43.943 1.00 77.03 59 LEU C O 1
ATOM 679 N N . GLU C 1 15 ? -14.885 -783.884 -45.631 1.00 77.41 60 GLU C N 1
ATOM 680 C CA . GLU C 1 15 ? -14.900 -782.642 -44.901 1.00 76.17 60 GLU C CA 1
ATOM 681 C C . GLU C 1 15 ? -15.877 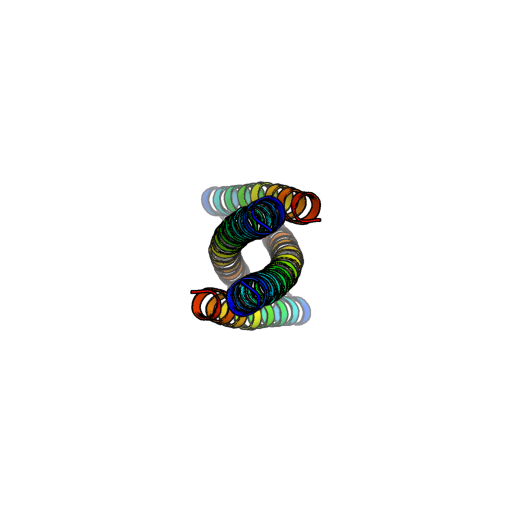-782.719 -43.746 1.00 74.81 60 GLU C C 1
ATOM 682 O O . GLU C 1 15 ? -15.625 -782.147 -42.679 1.00 73.90 60 GLU C O 1
ATOM 688 N N . ALA C 1 16 ? -16.982 -783.435 -43.937 1.00 73.66 61 ALA C N 1
ATOM 689 C CA . ALA C 1 16 ? -18.012 -783.458 -42.910 1.00 72.10 61 ALA C CA 1
ATOM 690 C C . ALA C 1 16 ? -17.620 -784.373 -41.725 1.00 70.26 61 ALA C C 1
ATOM 691 O O . ALA C 1 16 ? -18.052 -784.146 -40.585 1.00 69.29 61 ALA C O 1
ATOM 693 N N . ARG C 1 17 ? -16.811 -785.394 -42.019 1.00 69.03 62 ARG C N 1
ATOM 694 C CA . ARG C 1 17 ? -16.227 -786.274 -41.025 1.00 66.78 62 ARG C CA 1
ATOM 695 C C . ARG C 1 17 ? -15.179 -785.504 -40.191 1.00 65.54 62 ARG C C 1
ATOM 696 O O . ARG C 1 17 ? -15.169 -785.613 -38.948 1.00 64.32 62 ARG C O 1
ATOM 704 N N . ILE C 1 18 ? -14.329 -784.725 -40.858 1.00 64.76 63 ILE C N 1
ATOM 705 C CA . ILE C 1 18 ? -13.444 -783.766 -40.183 1.00 64.46 63 ILE C CA 1
ATOM 706 C C . ILE C 1 18 ? -14.194 -782.788 -39.265 1.00 65.13 63 ILE C C 1
ATOM 707 O O . ILE C 1 18 ? -13.822 -782.678 -38.081 1.00 63.50 63 ILE C O 1
ATOM 712 N N . ASP C 1 19 ? -15.226 -782.094 -39.780 1.00 65.82 64 ASP C N 1
ATOM 713 C CA . ASP C 1 19 ? -16.031 -781.182 -38.954 1.00 66.71 64 ASP C CA 1
ATOM 714 C C . ASP C 1 19 ? -16.515 -781.878 -37.678 1.00 65.28 64 ASP C C 1
ATOM 715 O O . ASP C 1 19 ? -16.461 -781.280 -36.583 1.00 63.95 64 ASP C O 1
ATOM 720 N N . SER C 1 20 ? -16.979 -783.127 -37.867 1.00 63.60 65 SER C N 1
ATOM 721 C CA . SER C 1 20 ? -17.513 -783.989 -36.831 1.00 62.52 65 SER C CA 1
ATOM 722 C C . SER C 1 20 ? -16.479 -784.357 -35.752 1.00 60.32 65 SER C C 1
ATOM 723 O O . SER C 1 20 ? -16.732 -784.185 -34.561 1.00 58.82 65 SER C O 1
ATOM 726 N N . LEU C 1 21 ? -15.328 -784.872 -36.167 1.00 58.56 66 LEU C N 1
ATOM 727 C CA . LEU C 1 21 ? -14.265 -785.152 -35.235 1.00 56.60 66 LEU C CA 1
ATOM 728 C C . LEU C 1 21 ? -13.797 -783.882 -34.532 1.00 55.84 66 LEU C C 1
ATOM 729 O O . LEU C 1 21 ? -13.537 -783.914 -33.319 1.00 55.57 66 LEU C O 1
ATOM 734 N N . ALA C 1 22 ? -13.701 -782.789 -35.269 1.00 54.28 67 ALA C N 1
ATOM 735 C CA . ALA C 1 22 ? -13.313 -781.501 -34.735 1.00 54.77 67 ALA C CA 1
ATOM 736 C C . ALA C 1 22 ? -14.246 -781.056 -33.594 1.00 53.83 67 ALA C C 1
ATOM 737 O O . ALA C 1 22 ? -13.769 -780.654 -32.526 1.00 52.77 67 ALA C O 1
ATOM 739 N N . ALA C 1 23 ? -15.553 -781.171 -33.802 1.00 53.57 68 ALA C N 1
ATOM 740 C CA . ALA C 1 23 ? -16.544 -780.901 -32.722 1.00 52.72 68 ALA C CA 1
ATOM 741 C C . ALA C 1 23 ? -16.448 -781.874 -31.523 1.00 50.61 68 ALA C C 1
ATOM 742 O O . ALA C 1 23 ? -16.488 -781.425 -30.385 1.00 48.31 68 ALA C O 1
ATOM 744 N N . ARG C 1 24 ? -16.256 -783.149 -31.811 1.00 49.71 69 ARG C N 1
ATOM 745 C CA . ARG C 1 24 ? -16.085 -784.121 -30.781 1.00 49.42 69 ARG C CA 1
ATOM 746 C C . ARG C 1 24 ? -14.849 -783.805 -29.952 1.00 47.50 69 ARG C C 1
ATOM 747 O O . ARG C 1 24 ? -14.906 -783.840 -28.760 1.00 44.55 69 ARG C O 1
ATOM 755 N N . ASN C 1 25 ? -13.762 -783.441 -30.591 1.00 45.92 70 ASN C N 1
ATOM 756 C CA . ASN C 1 25 ? -12.546 -783.125 -29.880 1.00 45.56 70 ASN C CA 1
ATOM 757 C C . ASN C 1 25 ? -12.681 -781.907 -29.002 1.00 45.89 70 ASN C C 1
ATOM 758 O O . ASN C 1 25 ? -12.210 -781.902 -27.904 0.89 45.03 70 ASN C O 1
ATOM 767 N N . SER C 1 26 ? -13.321 -780.880 -29.509 1.00 44.93 71 SER C N 1
ATOM 768 C CA . SER C 1 26 ? -13.638 -779.697 -28.790 1.00 45.93 71 SER C CA 1
ATOM 769 C C . SER C 1 26 ? -14.447 -780.062 -27.539 1.00 44.27 71 SER C C 1
ATOM 770 O O . SER C 1 26 ? -14.128 -779.587 -26.474 1.00 42.83 71 SER C O 1
ATOM 773 N N . LYS C 1 27 ? -15.461 -780.908 -27.670 1.00 42.29 72 LYS C N 1
ATOM 774 C CA . LYS C 1 27 ? -16.284 -781.271 -26.500 1.00 42.38 72 LYS C CA 1
ATOM 775 C C . LYS C 1 27 ? -15.440 -782.070 -25.473 1.00 40.03 72 LYS C C 1
ATOM 776 O O . 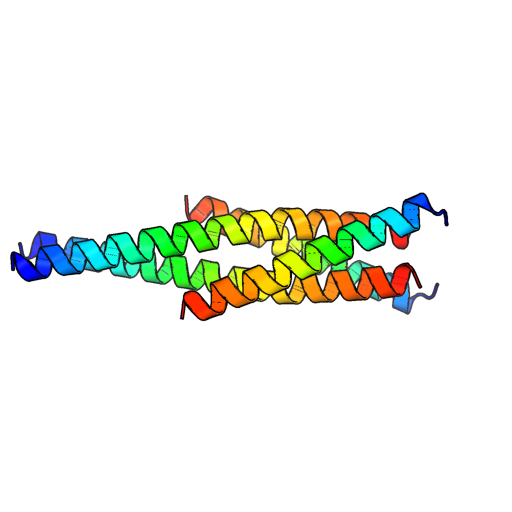LYS C 1 27 ? -15.561 -781.888 -24.246 1.00 38.66 72 LYS C O 1
ATOM 782 N N . LEU C 1 28 ? -14.607 -782.979 -25.973 1.00 38.33 73 LEU C N 1
ATOM 783 C CA . LEU C 1 28 ? -13.799 -783.784 -25.100 1.00 38.86 73 LEU C CA 1
ATOM 784 C C . LEU C 1 28 ? -12.826 -782.907 -24.345 1.00 38.24 73 LEU C C 1
ATOM 785 O O . LEU C 1 28 ? -12.517 -783.197 -23.182 1.00 36.45 73 LEU C O 1
ATOM 790 N N . MET C 1 29 ? -12.299 -781.884 -25.013 1.00 37.55 74 MET C N 1
ATOM 791 C CA . MET C 1 29 ? -11.268 -781.022 -24.441 1.00 39.85 74 MET C CA 1
ATOM 792 C C . MET C 1 29 ? -11.853 -780.135 -23.367 1.00 38.41 74 MET C C 1
ATOM 793 O O . MET C 1 29 ? -11.243 -779.925 -22.303 1.00 37.79 74 MET C O 1
ATOM 798 N N . GLU C 1 30 ? -13.021 -779.587 -23.648 1.00 37.48 75 GLU C N 1
ATOM 799 C CA . GLU C 1 30 ? -13.754 -778.835 -22.660 1.00 38.68 75 GLU C CA 1
ATOM 800 C C . GLU C 1 30 ? -14.088 -779.654 -21.394 1.00 36.24 75 GLU C C 1
ATOM 801 O O . GLU C 1 30 ? -13.980 -779.119 -20.234 1.00 35.15 75 GLU C O 1
ATOM 807 N N . THR C 1 31 ? -14.534 -780.896 -21.610 1.00 32.97 76 THR C N 1
ATOM 808 C CA . THR C 1 31 ? -14.907 -781.770 -20.493 1.00 31.14 76 THR C CA 1
ATOM 809 C C . THR C 1 31 ? -13.650 -782.103 -19.700 1.00 29.54 76 THR C C 1
ATOM 810 O O . THR C 1 31 ? -13.694 -782.188 -18.465 1.00 27.63 76 THR C O 1
ATOM 814 N N . LEU C 1 32 ? -12.532 -782.327 -20.393 1.00 27.26 77 LEU C N 1
ATOM 815 C CA . LEU C 1 32 ? -11.333 -782.631 -19.664 1.00 28.73 77 LEU C CA 1
ATOM 816 C C . LEU C 1 32 ? -10.809 -781.415 -18.826 1.00 27.52 77 LEU C C 1
ATOM 817 O O . LEU C 1 32 ? -10.249 -781.587 -17.722 1.00 26.48 77 LEU C O 1
ATOM 822 N N . LYS C 1 33 ? -10.944 -780.181 -19.348 1.00 28.14 78 LYS C N 1
ATOM 823 C CA . LYS C 1 33 ? -10.546 -779.015 -18.576 1.00 28.89 78 LYS C CA 1
ATOM 824 C C . LYS C 1 33 ? -11.429 -778.914 -17.344 1.00 28.04 78 LYS C C 1
ATOM 825 O O . LYS C 1 33 ? -10.965 -778.482 -16.289 1.00 28.25 78 LYS C O 1
ATOM 831 N N . GLU C 1 34 ? -12.714 -779.275 -17.460 1.00 26.59 79 GLU C N 1
ATOM 832 C CA . GLU C 1 34 ? -13.594 -779.261 -16.282 1.00 26.02 79 GLU C CA 1
ATOM 833 C C . GLU C 1 34 ? -13.110 -780.300 -15.303 1.00 25.46 79 GLU C C 1
ATOM 834 O O . GLU C 1 34 ? -13.115 -780.043 -14.070 1.00 25.01 79 GLU C O 1
ATOM 840 N N . ALA C 1 35 ? -12.755 -781.489 -15.800 1.00 22.61 80 ALA C N 1
ATOM 841 C CA . ALA C 1 35 ? -12.256 -782.535 -14.912 1.00 22.90 80 ALA C CA 1
ATOM 842 C C . ALA C 1 35 ? -10.972 -782.109 -14.219 1.00 24.37 80 ALA C C 1
ATOM 843 O O . ALA C 1 35 ? -10.771 -782.450 -13.021 1.00 23.25 80 ALA C O 1
ATOM 845 N N . ARG C 1 36 ? -10.107 -781.399 -14.930 1.00 24.55 81 ARG C N 1
ATOM 846 C CA . ARG C 1 36 ? -8.865 -780.907 -14.384 1.00 26.27 81 ARG C CA 1
ATOM 847 C C . ARG C 1 36 ? -9.139 -780.027 -13.166 1.00 24.11 81 ARG C C 1
ATOM 848 O O . ARG C 1 36 ? -8.609 -780.242 -12.137 1.00 24.07 81 ARG C O 1
ATOM 856 N N . GLN C 1 37 ? -10.004 -779.059 -13.312 1.00 23.11 82 GLN C N 1
ATOM 857 C CA . GLN C 1 37 ? -10.399 -778.182 -12.232 1.00 24.89 82 GLN C CA 1
ATOM 858 C C . GLN C 1 37 ? -11.033 -778.917 -11.049 1.00 22.56 82 GLN C C 1
ATOM 859 O O . GLN C 1 37 ? -10.750 -778.556 -9.896 1.00 22.08 82 GLN C O 1
ATOM 865 N N . GLN C 1 38 ? -11.929 -779.889 -11.312 1.00 21.32 83 GLN C N 1
ATOM 866 C CA . GLN C 1 38 ? -12.581 -780.538 -10.210 1.00 20.29 83 GLN C CA 1
ATOM 867 C C . GLN C 1 38 ? -11.611 -781.528 -9.525 1.00 21.21 83 GLN C C 1
ATOM 868 O O . GLN C 1 38 ? -11.672 -781.681 -8.313 1.00 19.78 83 GLN C O 1
ATOM 874 N N . LEU C 1 39 ? -10.688 -782.145 -10.254 1.00 19.67 84 LEU C N 1
ATOM 875 C CA . LEU C 1 39 ? -9.675 -782.966 -9.603 1.00 20.32 84 LEU C CA 1
ATOM 876 C C . LEU C 1 39 ? -8.833 -782.162 -8.622 1.00 19.97 84 LEU C C 1
ATOM 877 O O . LEU C 1 39 ? -8.474 -782.657 -7.524 1.00 18.18 84 LEU C O 1
ATOM 882 N N . LEU C 1 40 ? -8.428 -780.954 -9.044 1.00 18.26 85 LEU C N 1
ATOM 883 C CA . LEU C 1 40 ? -7.654 -780.109 -8.163 1.00 19.43 85 LEU C CA 1
ATOM 884 C C . LEU C 1 40 ? -8.473 -779.722 -6.906 1.00 19.36 85 LEU C C 1
ATOM 885 O O . LEU C 1 40 ? -7.984 -779.709 -5.755 1.00 18.52 85 LEU C O 1
ATOM 890 N N . ALA C 1 41 ? -9.727 -779.314 -7.118 1.00 18.67 86 ALA C N 1
ATOM 891 C CA . ALA C 1 41 ? -10.587 -778.917 -5.976 1.00 18.22 86 ALA C CA 1
ATOM 892 C C . ALA C 1 41 ? -10.760 -780.109 -5.021 1.00 19.06 86 ALA C C 1
ATOM 893 O O . ALA C 1 41 ? -10.710 -779.930 -3.803 1.00 17.68 86 ALA C O 1
ATOM 895 N N . LEU C 1 42 ? -10.895 -781.332 -5.537 1.00 17.95 87 LEU C N 1
ATOM 896 C CA . LEU C 1 42 ? -11.038 -782.457 -4.603 1.00 18.12 87 LEU C CA 1
ATOM 897 C C . LEU C 1 42 ? -9.702 -782.791 -3.931 1.00 19.36 87 LEU C C 1
ATOM 898 O O . LEU C 1 42 ? -9.675 -783.115 -2.762 1.00 18.77 87 LEU C O 1
ATOM 903 N N . ARG C 1 43 ? -8.596 -782.691 -4.668 1.00 18.72 88 ARG C N 1
ATOM 904 C CA . ARG C 1 43 ? -7.289 -782.907 -3.978 1.00 19.91 88 ARG C CA 1
ATOM 905 C C . ARG C 1 43 ? -7.119 -781.909 -2.834 1.00 17.38 88 ARG C C 1
ATOM 906 O O . ARG C 1 43 ? -6.648 -782.285 -1.771 1.00 18.56 88 ARG C O 1
ATOM 914 N N . GLU C 1 44 ? -7.448 -780.611 -3.013 1.00 18.79 89 GLU C N 1
ATOM 915 C CA . GLU C 1 44 ? -7.302 -779.638 -1.929 1.00 19.84 89 GLU C CA 1
ATOM 916 C C . GLU C 1 44 ? -8.212 -779.979 -0.752 1.00 19.88 89 GLU C C 1
ATOM 917 O O . GLU C 1 44 ? -7.794 -779.836 0.416 1.00 19.54 89 GLU C O 1
ATOM 923 N N . GLU C 1 45 ? -9.381 -780.540 -1.064 1.00 19.43 90 GLU C N 1
ATOM 924 C CA . GLU C 1 45 ? -10.307 -780.851 0.069 1.00 19.10 90 GLU C CA 1
ATOM 925 C C . GLU C 1 45 ? -9.757 -782.084 0.822 1.00 20.63 90 GLU C C 1
ATOM 926 O O . GLU C 1 45 ? -9.799 -782.155 2.084 1.00 23.30 90 GLU C O 1
ATOM 932 N N . VAL C 1 46 ? -9.214 -783.042 0.089 1.00 19.98 91 VAL C N 1
ATOM 933 C CA . VAL C 1 46 ? -8.615 -784.192 0.732 1.00 21.02 91 VAL C CA 1
ATOM 934 C C . VAL C 1 46 ? -7.442 -783.765 1.647 1.00 21.72 91 VAL C C 1
ATOM 935 O O . VAL C 1 46 ? -7.347 -784.210 2.751 1.00 22.54 91 VAL C O 1
ATOM 939 N N . ASP C 1 47 ? -6.598 -782.868 1.172 1.00 21.34 92 ASP C N 1
ATOM 940 C CA . ASP C 1 47 ? -5.531 -782.313 2.016 1.00 24.30 92 ASP C CA 1
ATOM 941 C C . ASP C 1 47 ? -6.069 -781.535 3.198 1.00 28.31 92 ASP C C 1
ATOM 942 O O . ASP C 1 47 ? -5.392 -781.534 4.259 1.00 29.47 92 ASP C O 1
ATOM 947 N N . ARG C 1 48 ? -7.214 -780.825 3.060 1.00 27.75 93 ARG C N 1
ATOM 948 C CA . ARG C 1 48 ? -7.743 -780.063 4.182 1.00 31.50 93 ARG C CA 1
ATOM 949 C C . ARG C 1 48 ? -8.317 -781.086 5.173 1.00 34.88 93 ARG C C 1
ATOM 950 O O . ARG C 1 48 ? -8.230 -780.919 6.384 1.00 37.25 93 ARG C O 1
ATOM 958 N N . LEU C 1 49 ? -8.890 -782.153 4.687 1.00 37.13 94 LEU C N 1
ATOM 959 C CA . LEU C 1 49 ? -9.610 -783.062 5.572 1.00 42.74 94 LEU C CA 1
ATOM 960 C C . LEU C 1 49 ? -8.652 -783.908 6.350 1.00 46.05 94 LEU C C 1
ATOM 961 O O . LEU C 1 49 ? -8.928 -784.233 7.504 1.00 46.57 94 LEU C O 1
ATOM 966 N N . GLY C 1 50 ? -7.530 -784.252 5.730 1.00 50.51 95 GLY C N 1
ATOM 967 C CA . GLY C 1 50 ? -6.506 -785.064 6.348 1.00 55.95 95 GLY C CA 1
ATOM 968 C C . GLY C 1 50 ? -5.584 -784.282 7.280 1.00 61.28 95 GLY C C 1
ATOM 969 O O . GLY C 1 50 ? -4.855 -784.900 8.056 1.00 64.05 95 GLY C O 1
ATOM 970 N N . GLN C 1 51 ? -5.592 -782.939 7.247 1.00 64.34 96 GLN C N 1
ATOM 971 C CA . GLN C 1 51 ? -4.610 -782.126 8.034 1.00 67.93 96 GLN C CA 1
ATOM 972 C C . GLN C 1 51 ? -5.047 -781.840 9.473 1.00 69.26 96 GLN C C 1
ATOM 973 O O . GLN C 1 51 ? -6.004 -781.089 9.699 1.00 70.64 96 GLN C O 1
ATOM 979 N N . SER D 2 1 ? -13.994 -779.149 12.982 1.00 54.17 21 SER D N 1
ATOM 980 C CA . SER D 2 1 ? -15.260 -779.543 12.210 1.00 53.22 21 SER D CA 1
ATOM 981 C C . SER D 2 1 ? -16.476 -778.525 12.341 1.00 48.64 21 SER D C 1
ATOM 982 O O . SER D 2 1 ? -16.948 -778.177 13.478 1.00 49.75 21 SER D O 1
ATOM 985 N N . THR D 2 2 ? -16.971 -777.983 11.217 1.00 41.00 22 THR D N 1
ATOM 986 C CA . THR D 2 2 ? -17.890 -776.882 11.370 1.00 36.28 22 THR D CA 1
ATOM 987 C C . THR D 2 2 ? -18.995 -777.154 10.309 1.00 31.59 22 THR D C 1
ATOM 988 O O . THR D 2 2 ? -18.807 -777.975 9.371 1.00 28.11 22 THR D O 1
ATOM 992 N N . ALA D 2 3 ? -20.076 -776.462 10.495 1.00 28.69 23 ALA D N 1
ATOM 993 C CA . ALA D 2 3 ? -21.194 -776.429 9.517 1.00 26.90 23 ALA D CA 1
ATOM 994 C C . ALA D 2 3 ? -20.617 -775.981 8.149 1.00 27.14 23 ALA D C 1
ATOM 995 O O . ALA D 2 3 ? -20.976 -776.550 7.142 1.00 27.51 23 ALA D O 1
ATOM 997 N N . ALA D 2 4 ? -19.682 -775.007 8.105 1.00 27.14 24 ALA D N 1
ATOM 998 C CA . ALA D 2 4 ? -19.159 -774.492 6.810 1.00 27.21 24 ALA D CA 1
ATOM 999 C C . ALA D 2 4 ? -18.336 -775.521 6.145 1.00 26.52 24 ALA D C 1
ATOM 1000 O O . ALA D 2 4 ? -18.310 -775.601 4.913 1.00 25.89 24 ALA D O 1
ATOM 1002 N N . GLY D 2 5 ? -17.631 -776.342 6.925 1.00 26.70 25 GLY D N 1
ATOM 1003 C CA . GLY D 2 5 ? -16.758 -777.340 6.369 1.00 26.62 25 GLY D CA 1
ATOM 1004 C C . GLY D 2 5 ? -17.677 -778.451 5.822 1.00 27.01 25 GLY D C 1
ATOM 1005 O O . GLY D 2 5 ? -17.430 -779.028 4.716 1.00 23.76 25 GLY D O 1
ATOM 1006 N N . GLN D 2 6 ? -18.711 -778.797 6.553 1.00 24.60 26 GLN D N 1
ATOM 1007 C CA . GLN D 2 6 ? -19.643 -779.798 5.975 1.00 26.20 26 GLN D CA 1
ATOM 1008 C C . GLN D 2 6 ? -20.342 -779.281 4.703 1.00 23.76 26 GLN D C 1
ATOM 1009 O O . GLN D 2 6 ? -20.510 -780.018 3.730 1.00 24.11 26 GLN D O 1
ATOM 1015 N N . GLU D 2 7 ? -20.813 -778.000 4.671 1.00 21.84 27 GLU D N 1
ATOM 1016 C CA . GLU D 2 7 ? -21.453 -777.528 3.507 1.00 22.90 27 GLU D CA 1
ATOM 1017 C C . GLU D 2 7 ? -20.527 -777.520 2.278 1.00 23.81 27 GLU D C 1
ATOM 1018 O O . GLU D 2 7 ? -20.951 -777.789 1.123 1.00 23.47 27 GLU D O 1
ATOM 1024 N N . ARG D 2 8 ? -19.265 -777.140 2.497 1.00 23.58 28 ARG D N 1
ATOM 1025 C CA . ARG D 2 8 ? -18.224 -777.182 1.478 1.00 23.57 28 ARG D CA 1
ATOM 1026 C C . ARG D 2 8 ? -18.017 -778.563 0.903 1.00 22.37 28 ARG D C 1
ATOM 1027 O O . ARG D 2 8 ? -17.955 -778.692 -0.334 1.00 22.79 28 ARG D O 1
ATOM 1035 N N . ARG D 2 9 ? -17.972 -779.577 1.733 1.00 20.82 29 ARG D N 1
ATOM 1036 C CA . ARG D 2 9 ? -17.686 -780.936 1.186 1.00 24.94 29 ARG D CA 1
ATOM 1037 C C . ARG D 2 9 ? -18.946 -781.404 0.428 1.00 23.50 29 ARG D C 1
ATOM 1038 O O . ARG D 2 9 ? -18.839 -781.987 -0.612 1.00 23.23 29 ARG D O 1
ATOM 1046 N N . GLU D 2 10 ? -20.140 -781.105 0.928 1.00 23.27 30 GLU D N 1
ATOM 1047 C CA . GLU D 2 10 ? -21.402 -781.385 0.149 1.00 25.40 30 GLU D CA 1
ATOM 1048 C C . GLU D 2 10 ? -21.444 -780.664 -1.193 1.00 24.54 30 GLU D C 1
ATOM 1049 O O . GLU D 2 10 ? -21.852 -781.254 -2.218 1.00 26.01 30 GLU D O 1
ATOM 1055 N N . LYS D 2 11 ? -21.058 -779.405 -1.243 1.00 25.05 31 LYS D N 1
ATOM 1056 C CA . LYS D 2 11 ? -21.082 -778.731 -2.530 1.00 26.35 31 LYS D CA 1
ATOM 1057 C C . LYS D 2 11 ? -20.090 -779.404 -3.534 1.00 23.70 31 LYS D C 1
ATOM 1058 O O . LYS D 2 11 ? -20.399 -779.593 -4.743 1.00 23.40 31 LYS D O 1
ATOM 1064 N N . LEU D 2 12 ? -18.924 -779.751 -3.041 1.00 23.26 32 LEU D N 1
ATOM 1065 C CA . LEU D 2 12 ? -17.881 -780.269 -3.813 1.00 23.74 32 LEU D CA 1
ATOM 1066 C C . LEU D 2 12 ? -18.279 -781.672 -4.331 1.00 21.61 32 LEU D C 1
ATOM 1067 O O . LEU D 2 12 ? -18.013 -781.969 -5.506 1.00 23.71 32 LEU D O 1
ATOM 1072 N N . THR D 2 13 ? -18.809 -782.520 -3.493 1.00 21.42 33 THR D N 1
ATOM 1073 C CA . THR D 2 13 ? -19.249 -783.816 -3.943 1.00 22.39 33 THR D CA 1
ATOM 1074 C C . THR D 2 13 ? -20.429 -783.764 -4.918 1.00 22.87 33 THR D C 1
ATOM 1075 O O . THR D 2 13 ? -20.477 -784.496 -5.847 1.00 23.28 33 THR D O 1
ATOM 1079 N N . GLU D 2 14 ? -21.368 -782.884 -4.665 1.00 24.15 34 GLU D N 1
ATOM 1080 C CA . GLU D 2 14 ? -22.504 -782.741 -5.605 1.00 25.66 34 GLU D CA 1
ATOM 1081 C C . GLU D 2 14 ? -21.985 -782.236 -6.943 1.00 26.61 34 GLU D C 1
ATOM 1082 O O . GLU D 2 14 ? -22.439 -782.705 -7.995 1.00 27.57 34 GLU D O 1
ATOM 1088 N N . GLU D 2 15 ? -21.060 -781.267 -6.990 1.00 24.98 35 GLU D N 1
ATOM 1089 C CA . GLU D 2 15 ? -20.512 -780.842 -8.302 1.00 27.57 35 GLU D CA 1
ATOM 1090 C C . GLU D 2 15 ? -19.751 -781.983 -8.962 1.00 26.16 35 GLU D C 1
ATOM 1091 O O . GLU D 2 15 ? -19.801 -782.092 -10.200 1.00 26.75 35 GLU D O 1
ATOM 1097 N N . THR D 2 16 ? -19.047 -782.800 -8.165 1.00 21.80 36 THR D N 1
ATOM 1098 C CA . THR D 2 16 ? -18.277 -783.948 -8.708 1.00 21.49 36 THR D CA 1
ATOM 1099 C C . THR D 2 16 ? -19.300 -784.925 -9.365 1.00 22.40 36 THR D C 1
ATOM 1100 O O . THR D 2 16 ? -19.042 -785.416 -10.449 1.00 23.21 36 THR D O 1
ATOM 1104 N N . ASP D 2 17 ? -20.426 -785.156 -8.717 1.00 20.90 37 ASP D N 1
ATOM 1105 C CA . ASP D 2 17 ? -21.516 -786.057 -9.256 1.00 23.90 37 ASP D CA 1
ATOM 1106 C C . ASP D 2 17 ? -22.065 -785.535 -10.577 1.00 24.48 37 ASP D C 1
ATOM 1107 O O . ASP D 2 17 ? -22.221 -786.313 -11.540 1.00 26.21 37 ASP D O 1
ATOM 1112 N N . ASP D 2 18 ? -22.357 -784.240 -10.662 1.00 26.83 38 ASP D N 1
ATOM 1113 C CA . ASP D 2 18 ? -22.822 -783.647 -11.926 1.00 28.64 38 ASP D CA 1
ATOM 1114 C C . ASP D 2 18 ? -21.778 -783.863 -13.026 1.00 28.24 38 ASP D C 1
ATOM 1115 O O . ASP D 2 18 ? -22.136 -784.195 -14.161 1.00 26.51 38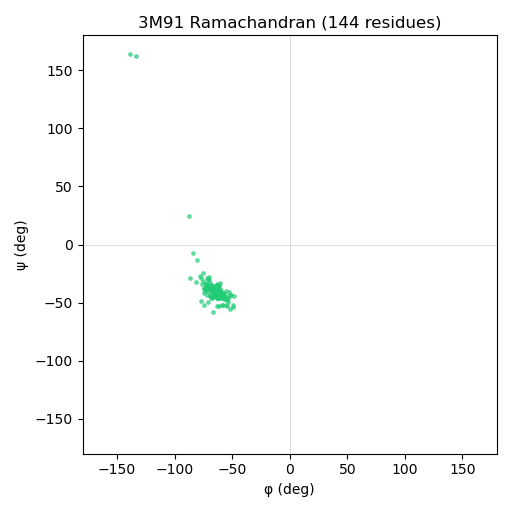 ASP D O 1
ATOM 1120 N N . LEU D 2 19 ? -20.515 -783.630 -12.709 1.00 27.97 39 LEU D N 1
ATOM 1121 C CA . LEU D 2 19 ? -19.441 -783.812 -13.700 1.00 26.49 39 LEU D CA 1
ATOM 1122 C C . LEU D 2 19 ? -19.258 -785.308 -14.026 1.00 25.84 39 LEU D C 1
ATOM 1123 O O . LEU D 2 19 ? -19.002 -785.605 -15.171 1.00 26.84 39 LEU D O 1
ATOM 1128 N N . LEU D 2 20 ? -19.370 -786.208 -13.073 1.00 24.50 40 LEU D N 1
ATOM 1129 C CA . LEU D 2 20 ? -19.292 -787.667 -13.399 1.00 26.19 40 LEU D CA 1
ATOM 1130 C C . LEU D 2 20 ? -20.438 -788.050 -14.436 1.00 29.90 40 LEU D C 1
ATOM 1131 O O . LEU D 2 20 ? -20.185 -788.830 -15.394 1.00 29.27 40 LEU D O 1
ATOM 1136 N N . ASP D 2 21 ? -21.661 -787.539 -14.227 1.00 29.81 41 ASP D N 1
ATOM 1137 C CA . ASP D 2 21 ? -22.784 -787.922 -15.117 1.00 30.38 41 ASP D CA 1
ATOM 1138 C C . ASP D 2 21 ? -22.490 -787.316 -16.478 1.00 31.95 41 ASP D C 1
ATOM 1139 O O . ASP D 2 21 ? -22.778 -787.946 -17.484 1.00 32.89 41 ASP D O 1
ATOM 1144 N N . GLU D 2 22 ? -21.938 -786.085 -16.535 1.00 30.78 42 GLU D N 1
ATOM 1145 C CA . GLU D 2 22 ? -21.596 -785.455 -17.810 1.00 32.64 42 GLU D CA 1
ATOM 1146 C C . GLU D 2 22 ? -20.458 -786.163 -18.550 1.00 32.16 42 GLU D C 1
ATOM 1147 O O . GLU D 2 22 ? -20.499 -786.286 -19.809 1.00 31.78 42 GLU D O 1
ATOM 1153 N N . ILE D 2 23 ? -19.438 -786.604 -17.816 1.00 29.63 43 ILE D N 1
ATOM 1154 C CA . ILE D 2 23 ? -18.384 -787.418 -18.389 1.00 29.81 43 ILE D CA 1
ATOM 1155 C C . ILE D 2 23 ? -18.921 -788.722 -19.023 1.00 32.35 43 ILE D C 1
ATOM 1156 O O . ILE D 2 23 ? -18.602 -789.038 -20.209 1.00 32.77 43 ILE D O 1
ATOM 1161 N N . ASP D 2 24 ? -19.790 -789.410 -18.305 1.00 33.50 44 ASP D N 1
ATOM 1162 C CA . ASP D 2 24 ? -20.388 -790.641 -18.812 1.00 35.83 44 ASP D CA 1
ATOM 1163 C C . ASP D 2 24 ? -21.212 -790.391 -20.072 1.00 37.75 44 ASP D C 1
ATOM 1164 O O . ASP D 2 24 ? -21.116 -791.171 -21.041 1.00 38.51 44 ASP D O 1
ATOM 1169 N N . ASP D 2 25 ? -21.999 -789.319 -20.077 1.00 37.93 45 ASP D N 1
ATOM 1170 C CA . ASP D 2 25 ? -22.713 -788.884 -21.284 1.00 39.27 45 ASP D CA 1
ATOM 1171 C C . ASP D 2 25 ? -21.771 -788.648 -22.495 1.00 40.10 45 ASP D C 1
ATOM 1172 O O . ASP D 2 25 ? -22.048 -789.111 -23.588 1.00 40.19 45 ASP D O 1
ATOM 1177 N N . VAL D 2 26 ? -20.717 -787.855 -22.308 1.00 37.83 46 VAL D N 1
ATOM 1178 C CA . VAL D 2 26 ? -19.720 -787.498 -23.271 1.00 39.69 46 VAL D CA 1
ATOM 1179 C C . VAL D 2 26 ? -19.018 -788.743 -23.838 1.00 41.03 46 VAL D C 1
ATOM 1180 O O . VAL D 2 26 ? -18.853 -788.867 -25.101 1.00 41.83 46 VAL D O 1
ATOM 1184 N N . LEU D 2 27 ? -18.677 -789.663 -22.953 1.00 39.70 47 LEU D N 1
ATOM 1185 C CA . LEU D 2 27 ? -17.948 -790.846 -23.314 1.00 43.46 47 LEU D CA 1
ATOM 1186 C C . LEU D 2 27 ? -18.846 -791.834 -24.121 1.00 48.37 47 LEU D C 1
ATOM 1187 O O . LEU D 2 27 ? -18.359 -792.479 -25.062 1.00 50.98 47 LEU D O 1
ATOM 1192 N N . GLU D 2 28 ? -20.121 -791.953 -23.756 1.00 51.57 48 GLU D N 1
ATOM 1193 C CA . GLU D 2 28 ? -21.099 -792.753 -24.523 1.00 58.03 48 GLU D CA 1
ATOM 1194 C C . GLU D 2 28 ? -21.469 -792.090 -25.876 1.00 60.19 48 GLU D C 1
ATOM 1195 O O . GLU D 2 28 ? -21.633 -792.800 -26.861 1.00 62.62 48 GLU D O 1
ATOM 1201 N N . GLU D 2 29 ? -21.590 -790.755 -25.943 1.00 62.18 49 GLU D N 1
ATOM 1202 C CA . GLU D 2 29 ? -21.926 -790.053 -27.204 1.00 65.60 49 GLU D CA 1
ATOM 1203 C C . GLU D 2 29 ? -20.757 -790.109 -28.207 1.00 66.73 49 GLU D C 1
ATOM 1204 O O . GLU D 2 29 ? -20.951 -790.056 -29.435 1.00 68.12 49 GLU D O 1
ATOM 1210 N N . ASN D 2 30 ? -19.570 -790.208 -27.646 1.00 66.99 50 ASN D N 1
ATOM 1211 C CA . ASN D 2 30 ? -18.370 -790.237 -28.434 1.00 68.26 50 ASN D CA 1
ATOM 1212 C C . ASN D 2 30 ? -18.388 -791.490 -29.204 1.00 69.54 50 ASN D C 1
ATOM 1213 O O . ASN D 2 30 ? -18.361 -791.467 -30.401 1.00 76.25 50 ASN D O 1
ATOM 1222 N N . ALA D 2 31 ? -18.470 -792.594 -28.516 1.00 71.43 51 ALA D N 1
ATOM 1223 C CA . ALA D 2 31 ? -18.795 -793.839 -29.177 1.00 73.62 51 ALA D CA 1
ATOM 1224 C C . ALA D 2 31 ? -20.251 -793.711 -29.668 1.00 75.19 51 ALA D C 1
ATOM 1225 O O . ALA D 2 31 ? -20.575 -793.908 -30.863 1.00 77.11 51 ALA D O 1
#

Radius of gyration: 19.88 Å; Cα contacts (8 Å, |Δi|>4): 109; chains: 4; bounding box: 23×22×68 Å

CATH classification: 1.20.5.170

Sequence (152 aa):
SARDIHQLEARIDSLAARNSKLMETLKEARQQLLALREEVDRLGQSTAAGQERREKLTEETDDLLDEIDDVLEENASARDIHQLEARIDSLAARNSKLMETLKEARQQLLALREEVDRLGQSTAAGQERREKLTEETDDLLDEIDDVLEENA

InterPro domains:
  IPR003593 AAA+ ATPase domain [SM00382] (285-441)
  IPR003959 ATPase, AAA-type, core [PF00004] (289-438)
  IPR003960 ATPase, AAA-type, conserved site [PS00674] (409-427)
  IPR012340 Nucleic acid-binding, OB-fold [G3DSA:2.40.50.140] (96-155)
  IPR012340 Nucleic acid-binding, OB-fold [G3DSA:2.40.50.140] (156-246)
  IPR022482 Proteasome ATPase [MF_02112] (57-588)
  IPR022482 Proteasome ATPase [TIGR03689] (55-587)
  IPR027417 P-loop containing nucleoside triphosphate hydrolase [G3DSA:3.40.50.300] (247-439)
  IPR027417 P-loop containing nucleoside triphosphate hydrolase [SSF52540] (247-552)
  IPR032501 Proteasomal ATPase, second OB domain [PF16450] (161-234)
  IPR041626 Proteasomal ATPase, N-terminal OB domain [PF17758] (101-160)
  IPR050168 AAA ATPase domain-containing protein [PTHR23077] (234-541)

Secondary structure (DSSP, 8-state):
-HHHHHHHHHHHHHHHHHHHHHHHHHHHHHHHHHHHHHHHHHHT-/--HHHHHHHHHHHHHHHHHHHHHHHHHHHT-/-HHHHHHHHHHHHHHHHHHHHHHHHHHHHHHHHHHHHHHHHHHH-/--HHHHHHHHHHHHHHHHHHHHHHHHHHHH-

Organism: Mycobacterium tuberculosis (strain ATCC 25618 / H37Rv) (NCBI:txid83332)

Foldseek 3Di:
DVVVVVVVVVVVVVVVVVVVVVVVVVVVVVVVVVVVVVVVVVVVD/DDPVVVVVVVVVVVVVVVVVVVVVVVVVVVD/DVVVVVVVVVVVVVVVVVVVVVVVVVVVVVVVVVVVVVVVVVVVD/DDPVVVVVVVVVVVVVVVVVVVVVVVVVVVD

B-factor: mean 47.22, std 24.2, range [17.38, 119.3]

Solvent-accessible surface area: 9338 Å² total; per-residue (Å²): 85,90,186,70,47,129,108,37,80,54,127,25,96,48,16,45,65,79,14,66,76,0,30,83,0,0,93,56,0,63,123,17,0,61,35,0,52,74,0,0,76,101,42,31,185,152,93,84,67,6,95,94,100,33,98,123,15,18,94,88,0,51,86,13,9,93,55,0,56,79,3,29,124,103,14,108,87,89,183,75,43,133,115,38,78,58,131,26,99,48,22,45,65,96,6,70,85,0,34,84,0,0,89,58,0,62,121,19,0,64,37,0,52,75,0,0,74,92,46,32,175,161,89,89,66,8,81,90,101,38,100,124,14,18,101,87,0,50,85,16,6,91,55,0,55,77,4,26,132,98,8,112